Protein AF-A0A123T8G9-F1 (afdb_monomer)

Secondary structure (DSSP, 8-state):
--HHHHHTTSEEE-------STT--EEEE-TTS-EEEEEEEETTEEEEEEEETTEEEEE----

Solvent-accessible surface area (backbone atoms only — not comparable to full-atom values): 3899 Å² total; per-residue (Å²): 134,54,72,65,65,56,52,72,68,31,46,79,45,98,62,85,74,96,55,96,57,80,75,60,75,47,35,32,27,38,83,84,67,53,38,38,36,36,31,27,78,55,95,92,39,50,41,43,38,39,35,40,94,87,48,82,44,85,49,86,48,78,128

Foldseek 3Di:
DDPCVVQVQWAWDPDDDPDPPPDQPTWTAHPVRQKIWTWDADPNFIFIWIDGPVDTDGDGDGD

Radius of gyration: 10.84 Å; Cα contacts (8 Å, |Δi|>4): 112; chains: 1; bounding box: 25×20×26 Å

Nearest PD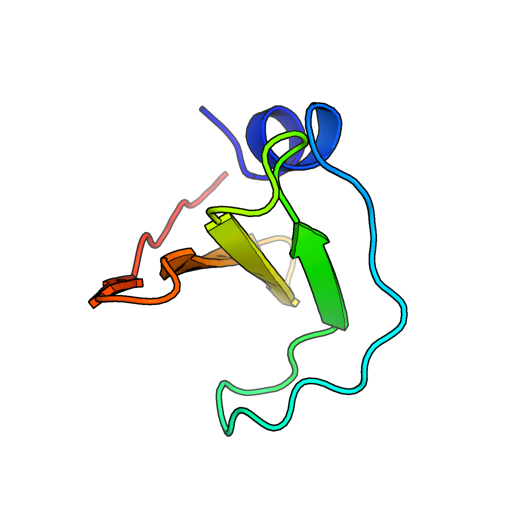B structures (foldseek):
  7qun-assembly1_A  TM=5.832E-01  e=6.848E-01  Sus scrofa domesticus
  4fmb-assembly2_C  TM=5.865E-01  e=1.149E+00  Shigella flexneri
  4fmb-assembly1_A  TM=5.862E-01  e=1.365E+00  Shigella flexneri
  4o6g-assembly1_A  TM=5.030E-01  e=8.137E-01  Mycobacterium tuberculosis
  3eb8-assembly3_A  TM=5.184E-01  e=3.843E+00  Shigella flexneri

Mean predicted aligned error: 6.89 Å

pLDDT: mean 75.89, std 12.72, range [51.31, 91.69]

Structure (mmCIF, N/CA/C/O backbone):
data_AF-A0A123T8G9-F1
#
_entry.id   AF-A0A123T8G9-F1
#
loop_
_atom_site.group_PDB
_atom_site.id
_atom_site.type_symbol
_atom_site.label_atom_id
_atom_site.label_alt_id
_atom_site.label_comp_id
_atom_site.label_asym_id
_atom_site.label_entity_id
_atom_site.label_seq_id
_atom_site.pdbx_PDB_ins_code
_atom_site.Cartn_x
_atom_site.Cartn_y
_atom_site.Cartn_z
_atom_site.occupancy
_atom_site.B_iso_or_equiv
_atom_site.auth_seq_id
_atom_site.auth_comp_id
_atom_site.auth_asym_id
_atom_site.auth_atom_id
_atom_site.pdbx_PDB_model_num
ATOM 1 N N . MET A 1 1 ? 6.683 -4.425 12.983 1.00 69.81 1 MET A N 1
ATOM 2 C CA . MET A 1 1 ? 6.612 -3.353 11.983 1.00 69.81 1 MET A CA 1
ATOM 3 C C . MET A 1 1 ? 5.143 -3.118 11.688 1.00 69.81 1 MET A C 1
ATOM 5 O O . MET A 1 1 ? 4.488 -4.070 11.273 1.00 69.81 1 MET A O 1
ATOM 9 N N . THR A 1 2 ? 4.609 -1.945 12.011 1.00 82.75 2 THR A N 1
ATOM 10 C CA . THR A 1 2 ? 3.193 -1.599 11.811 1.00 82.75 2 THR A CA 1
ATOM 11 C C . THR A 1 2 ? 2.929 -1.207 10.358 1.00 82.75 2 THR A C 1
ATOM 13 O O . THR A 1 2 ? 3.857 -0.955 9.585 1.00 82.75 2 THR A O 1
ATOM 16 N N . VAL A 1 3 ? 1.653 -1.135 9.972 1.00 83.38 3 VAL A N 1
ATOM 17 C CA . VAL A 1 3 ? 1.265 -0.624 8.648 1.00 83.38 3 VAL A CA 1
ATOM 18 C C . VAL A 1 3 ? 1.801 0.792 8.430 1.00 83.38 3 VAL A C 1
ATOM 20 O O . VAL A 1 3 ? 2.347 1.065 7.363 1.00 83.38 3 VAL A O 1
ATOM 23 N N . ASP A 1 4 ? 1.717 1.655 9.444 1.00 85.88 4 ASP A N 1
ATOM 24 C CA . ASP A 1 4 ? 2.190 3.039 9.366 1.00 85.88 4 ASP A CA 1
ATOM 25 C C . ASP A 1 4 ? 3.710 3.133 9.173 1.00 85.88 4 ASP A C 1
ATOM 27 O O . ASP A 1 4 ? 4.175 3.929 8.357 1.00 85.88 4 ASP A O 1
ATOM 31 N N . GLU A 1 5 ? 4.489 2.275 9.839 1.00 87.31 5 GLU A N 1
ATOM 32 C CA . GLU A 1 5 ? 5.943 2.200 9.635 1.00 87.31 5 GLU A CA 1
ATOM 33 C C . GLU A 1 5 ? 6.301 1.781 8.202 1.00 87.31 5 GLU A C 1
ATOM 35 O O . GLU A 1 5 ? 7.232 2.328 7.609 1.00 87.31 5 GLU A O 1
ATOM 40 N N . ILE A 1 6 ? 5.547 0.844 7.617 1.00 84.62 6 ILE A N 1
ATOM 41 C CA . ILE A 1 6 ? 5.777 0.377 6.242 1.00 84.62 6 ILE A CA 1
ATOM 42 C C . ILE A 1 6 ? 5.457 1.498 5.249 1.00 84.62 6 ILE A C 1
ATOM 44 O O . ILE A 1 6 ? 6.300 1.865 4.423 1.00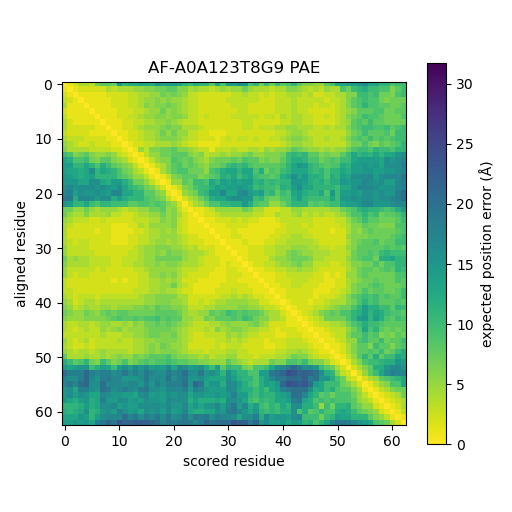 84.62 6 ILE A O 1
ATOM 48 N N . ILE A 1 7 ? 4.260 2.084 5.335 1.00 87.12 7 ILE A N 1
ATOM 49 C CA . ILE A 1 7 ? 3.810 3.084 4.358 1.00 87.12 7 ILE A CA 1
ATOM 50 C C . ILE A 1 7 ? 4.546 4.422 4.493 1.00 87.12 7 ILE A C 1
ATOM 52 O O . ILE A 1 7 ? 4.661 5.129 3.495 1.00 87.12 7 ILE A O 1
ATOM 56 N N . ALA A 1 8 ? 5.107 4.753 5.664 1.00 90.62 8 ALA A N 1
ATOM 57 C CA . ALA A 1 8 ? 5.936 5.949 5.854 1.00 90.62 8 ALA A CA 1
ATOM 58 C C . ALA A 1 8 ? 7.192 5.956 4.965 1.00 90.62 8 ALA A C 1
ATOM 60 O O . ALA A 1 8 ? 7.732 7.015 4.639 1.00 90.62 8 ALA A O 1
ATOM 61 N N . THR A 1 9 ? 7.657 4.777 4.545 1.00 89.62 9 THR A N 1
ATOM 62 C CA . THR A 1 9 ? 8.798 4.647 3.629 1.00 89.62 9 THR A CA 1
ATOM 63 C C . THR A 1 9 ? 8.399 4.685 2.151 1.00 89.62 9 THR A C 1
ATOM 65 O O . THR A 1 9 ? 9.272 4.827 1.293 1.00 89.62 9 THR A O 1
ATOM 68 N N . CYS A 1 10 ? 7.101 4.605 1.851 1.00 90.81 10 CYS A N 1
ATOM 69 C CA . CYS A 1 10 ? 6.546 4.405 0.516 1.00 90.81 10 CYS A CA 1
ATOM 70 C C . CYS A 1 10 ? 5.955 5.690 -0.091 1.00 90.81 10 CYS A C 1
ATOM 72 O O . CYS A 1 10 ? 5.744 6.696 0.585 1.00 90.81 10 CYS A O 1
ATOM 74 N N . H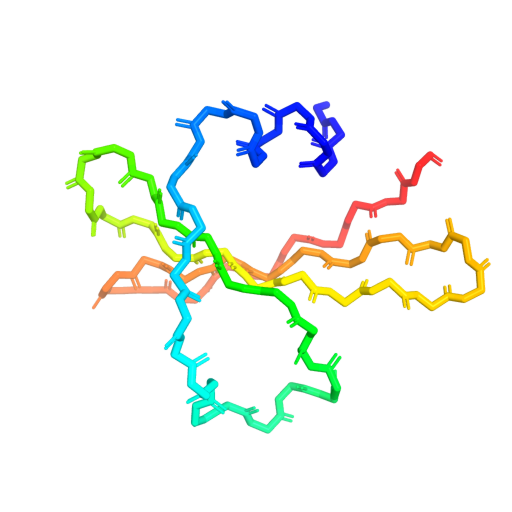IS A 1 11 ? 5.636 5.640 -1.384 1.00 91.69 11 HIS A N 1
ATOM 75 C CA . HIS A 1 11 ? 4.888 6.676 -2.092 1.00 91.69 11 HIS A CA 1
ATOM 76 C C . HIS A 1 11 ? 3.420 6.276 -2.217 1.00 91.69 11 HIS A C 1
ATOM 78 O O . HIS A 1 11 ? 3.115 5.182 -2.684 1.00 91.69 11 HIS A O 1
ATOM 84 N N . LYS A 1 12 ? 2.497 7.162 -1.829 1.00 90.19 12 LYS A N 1
ATOM 85 C CA . LYS A 1 12 ? 1.065 6.940 -2.060 1.00 90.19 12 LYS A CA 1
ATOM 86 C C . LYS A 1 12 ? 0.751 7.096 -3.547 1.00 90.19 12 LYS A C 1
ATOM 88 O O . LYS A 1 12 ? 1.110 8.107 -4.148 1.00 90.19 12 LYS A O 1
ATOM 93 N N . ILE A 1 13 ? 0.038 6.131 -4.118 1.00 86.75 13 ILE A N 1
ATOM 94 C CA . ILE A 1 13 ? -0.411 6.158 -5.510 1.00 86.75 13 ILE A CA 1
ATOM 95 C C . ILE A 1 13 ? -1.926 6.325 -5.546 1.00 86.75 13 ILE A C 1
ATOM 97 O O . ILE A 1 13 ? -2.672 5.516 -4.998 1.00 86.75 13 ILE A O 1
ATOM 101 N N . ASN A 1 14 ? -2.387 7.338 -6.277 1.00 77.19 14 ASN A N 1
ATOM 102 C CA . ASN A 1 14 ? -3.802 7.524 -6.590 1.00 77.19 14 ASN A CA 1
ATOM 103 C C . ASN A 1 14 ? -4.198 6.664 -7.793 1.00 77.19 14 ASN A C 1
ATOM 105 O O . ASN A 1 14 ? -4.513 7.170 -8.868 1.00 77.19 14 ASN A O 1
ATOM 109 N N . THR A 1 15 ? -4.148 5.348 -7.619 1.00 70.69 15 THR A N 1
ATOM 110 C CA . THR A 1 15 ? -4.697 4.398 -8.585 1.00 70.69 15 THR A CA 1
ATOM 111 C C . THR A 1 15 ? -5.932 3.748 -7.992 1.00 70.69 15 THR A C 1
ATOM 113 O O . THR A 1 15 ? -5.966 3.457 -6.799 1.00 70.69 15 THR A O 1
ATOM 116 N N . LYS A 1 16 ? -6.957 3.521 -8.816 1.00 65.62 16 LYS A N 1
ATOM 117 C CA . LYS A 1 16 ? -8.083 2.684 -8.413 1.00 65.62 16 LYS A CA 1
ATOM 118 C C . LYS A 1 16 ? -7.598 1.235 -8.504 1.00 65.62 16 LYS A C 1
ATOM 120 O O . LYS A 1 16 ? -7.366 0.765 -9.620 1.00 65.62 16 LYS A O 1
ATOM 125 N N . PRO A 1 17 ? -7.391 0.532 -7.380 1.00 64.62 17 PRO A N 1
ATOM 126 C CA . PRO A 1 17 ? -6.875 -0.825 -7.429 1.00 64.62 17 PRO A CA 1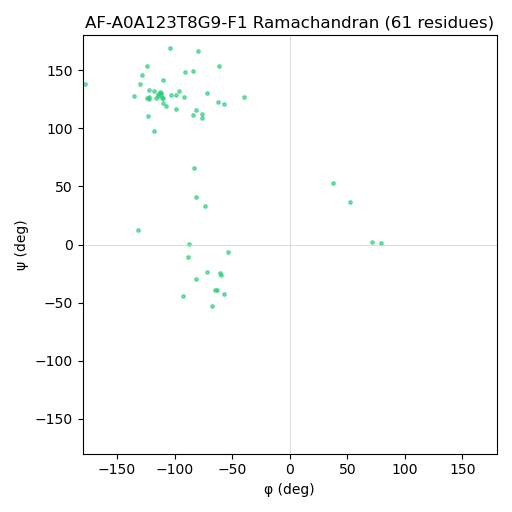
ATOM 127 C C . PRO A 1 17 ? -7.871 -1.703 -8.189 1.00 64.62 17 PRO A C 1
ATOM 129 O O . PRO A 1 17 ? -9.037 -1.803 -7.814 1.00 64.62 17 PRO A O 1
ATOM 132 N N . ASN A 1 18 ? -7.420 -2.349 -9.266 1.00 60.88 18 ASN A N 1
ATOM 133 C CA . ASN A 1 18 ? -8.226 -3.315 -10.018 1.00 60.88 18 ASN A CA 1
ATOM 134 C C . ASN A 1 18 ? -8.211 -4.693 -9.334 1.00 60.88 18 ASN A C 1
ATOM 136 O O . ASN A 1 18 ? -8.040 -5.726 -9.977 1.00 60.88 18 ASN A O 1
ATOM 140 N N . ILE A 1 19 ? -8.292 -4.698 -8.004 1.00 60.75 19 ILE A N 1
ATOM 141 C CA . ILE A 1 19 ? -8.193 -5.904 -7.197 1.00 60.75 19 ILE A CA 1
ATOM 142 C C . ILE A 1 19 ? -9.458 -6.014 -6.367 1.00 60.75 19 ILE A C 1
ATOM 144 O O . ILE A 1 19 ? -9.820 -5.090 -5.645 1.00 60.75 19 ILE A O 1
ATOM 148 N N . HIS A 1 20 ? -10.111 -7.170 -6.452 1.00 60.62 20 HIS A N 1
ATOM 149 C CA . HIS A 1 20 ? -11.297 -7.533 -5.672 1.00 60.62 20 HIS A CA 1
ATOM 150 C C . HIS A 1 20 ? -10.949 -7.854 -4.201 1.00 60.62 20 HIS A C 1
ATOM 152 O O . HIS A 1 20 ? -11.545 -8.728 -3.578 1.00 60.62 20 HIS A O 1
ATOM 158 N N . LEU A 1 21 ? -9.937 -7.183 -3.648 1.00 60.03 21 LEU A N 1
ATOM 159 C CA . LEU A 1 21 ? -9.647 -7.189 -2.221 1.00 60.03 21 LEU A CA 1
ATOM 160 C C . LEU A 1 21 ? -10.561 -6.123 -1.627 1.00 60.03 21 LEU A C 1
ATOM 162 O O . LEU A 1 21 ? -10.429 -4.954 -1.978 1.00 60.03 21 LEU A O 1
ATOM 166 N N . GLY A 1 22 ? -11.550 -6.545 -0.835 1.00 59.16 22 GLY A N 1
ATOM 167 C CA . GLY A 1 22 ? -12.600 -5.673 -0.309 1.00 59.16 22 GLY A CA 1
ATOM 168 C C . GLY A 1 22 ? -12.071 -4.302 0.119 1.00 59.16 22 GLY A C 1
ATOM 169 O O . GLY A 1 22 ? -11.098 -4.222 0.861 1.00 59.16 22 GLY A O 1
ATOM 170 N N . GLU A 1 23 ? -12.701 -3.247 -0.403 1.00 72.56 23 GLU A N 1
ATOM 171 C CA . GLU A 1 23 ? -12.497 -1.835 -0.049 1.00 72.56 23 GLU A CA 1
ATOM 172 C C . GLU A 1 23 ? -11.040 -1.438 0.244 1.00 72.56 23 GLU A C 1
ATOM 174 O O . GLU A 1 23 ? -10.741 -0.866 1.291 1.00 72.56 23 GLU A O 1
ATOM 179 N N . VAL A 1 24 ? -10.106 -1.725 -0.668 1.00 78.75 24 VAL A N 1
ATOM 180 C CA . VAL A 1 24 ? -8.797 -1.060 -0.607 1.00 78.75 24 VAL A CA 1
ATOM 181 C C . VAL A 1 24 ? -9.024 0.453 -0.659 1.00 78.75 24 VAL A C 1
ATOM 183 O O . VAL A 1 24 ? -9.594 0.969 -1.622 1.00 78.75 24 VAL A O 1
ATOM 186 N N . GLN A 1 25 ? -8.573 1.148 0.382 1.00 83.69 25 GLN A N 1
ATOM 187 C CA . GLN A 1 25 ? -8.723 2.595 0.532 1.00 83.69 25 GLN A CA 1
ATOM 188 C C . GLN A 1 25 ? -7.507 3.326 -0.028 1.00 83.69 25 GLN A C 1
ATOM 190 O O . GLN A 1 25 ? -7.651 4.297 -0.767 1.00 83.69 25 GLN A O 1
ATOM 195 N N . ASP A 1 26 ? -6.312 2.828 0.295 1.00 86.88 26 ASP A N 1
ATOM 196 C CA . ASP A 1 26 ? -5.053 3.441 -0.104 1.00 86.88 26 ASP A CA 1
ATOM 197 C C . ASP A 1 26 ? -4.134 2.421 -0.775 1.00 86.88 26 ASP A C 1
ATOM 199 O O . ASP A 1 26 ? -4.093 1.246 -0.403 1.00 86.88 26 ASP A O 1
ATOM 203 N N . VAL A 1 27 ? -3.354 2.892 -1.746 1.00 87.81 27 VAL A N 1
ATOM 204 C CA . VAL A 1 27 ? -2.298 2.114 -2.392 1.00 87.81 27 VAL A CA 1
ATOM 205 C C . VAL A 1 27 ? -0.982 2.852 -2.218 1.00 87.81 27 VAL A C 1
ATOM 207 O O . VAL A 1 27 ? -0.903 4.058 -2.451 1.00 87.81 27 VAL A O 1
ATOM 210 N N . TYR A 1 28 ? 0.051 2.125 -1.819 1.00 90.38 28 TYR A N 1
ATOM 211 C CA . TYR A 1 28 ? 1.407 2.626 -1.669 1.00 90.38 28 TYR A CA 1
ATOM 212 C C . TYR A 1 28 ? 2.367 1.786 -2.502 1.00 90.38 28 TYR A C 1
ATOM 214 O O . TYR A 1 28 ? 2.123 0.609 -2.748 1.00 90.38 28 TYR A O 1
ATOM 222 N N . GLU A 1 29 ? 3.474 2.377 -2.918 1.00 89.88 29 GLU A N 1
ATOM 223 C CA . GLU A 1 29 ? 4.540 1.695 -3.646 1.00 89.88 29 GLU A CA 1
ATOM 224 C C . GLU A 1 29 ? 5.885 1.994 -3.001 1.00 89.88 29 GLU A C 1
ATOM 226 O O . GLU A 1 29 ? 6.145 3.117 -2.556 1.00 89.88 29 GLU A O 1
ATOM 231 N N . SER A 1 30 ? 6.726 0.968 -2.896 1.00 90.00 30 SER A N 1
ATOM 232 C CA . SER A 1 30 ? 8.083 1.127 -2.386 1.00 90.00 30 SER A CA 1
ATOM 233 C C . SER A 1 30 ? 8.887 2.067 -3.283 1.00 90.00 30 SER A C 1
ATOM 235 O O . SER A 1 30 ? 8.632 2.199 -4.477 1.00 90.00 30 SER A O 1
ATOM 237 N N . ARG A 1 31 ? 9.903 2.724 -2.714 1.00 88.50 31 ARG A N 1
ATOM 238 C CA . ARG A 1 31 ? 10.743 3.686 -3.456 1.00 88.50 31 ARG A CA 1
ATOM 239 C C . ARG A 1 31 ? 11.471 3.082 -4.654 1.00 88.50 31 ARG A C 1
ATOM 241 O O . ARG A 1 31 ? 11.818 3.804 -5.579 1.00 88.50 31 ARG A O 1
ATOM 248 N N . ASP A 1 32 ? 11.732 1.781 -4.613 1.00 87.25 32 ASP A N 1
ATOM 249 C CA . ASP A 1 32 ? 12.357 1.031 -5.701 1.00 87.25 32 ASP A CA 1
ATOM 250 C C . ASP A 1 32 ? 11.346 0.500 -6.735 1.00 87.25 32 ASP A C 1
ATOM 252 O O . ASP A 1 32 ? 11.749 -0.164 -7.685 1.00 87.25 32 ASP A 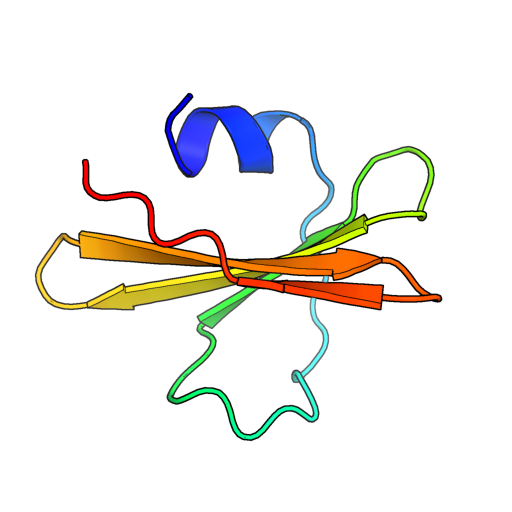O 1
ATOM 256 N N . GLY A 1 33 ? 10.046 0.770 -6.555 1.00 84.31 33 GLY A N 1
ATOM 257 C CA . GLY A 1 33 ? 8.970 0.355 -7.456 1.00 84.31 33 GLY A CA 1
ATOM 258 C C . GLY A 1 33 ? 8.649 -1.140 -7.435 1.00 84.31 33 GLY A C 1
ATOM 259 O O . GLY A 1 33 ? 7.790 -1.587 -8.187 1.00 84.31 33 GLY A O 1
ATOM 260 N N . GLN A 1 34 ? 9.319 -1.939 -6.600 1.00 84.25 34 GLN A N 1
ATOM 261 C CA . GLN A 1 34 ? 9.188 -3.399 -6.652 1.00 84.25 34 GLN A CA 1
ATOM 262 C C . GLN A 1 34 ? 7.953 -3.924 -5.925 1.00 84.25 34 GLN A C 1
ATOM 264 O O . GLN A 1 34 ? 7.431 -4.986 -6.275 1.00 84.25 34 GLN A O 1
ATOM 269 N N . MET A 1 35 ? 7.514 -3.208 -4.890 1.00 85.44 35 MET A N 1
ATOM 270 C CA . MET A 1 35 ? 6.447 -3.628 -3.996 1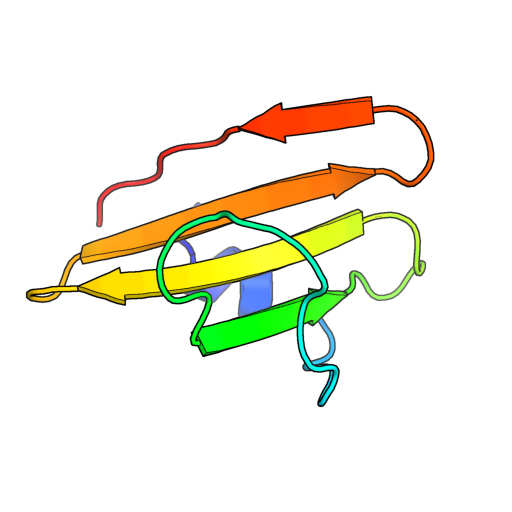.00 85.44 35 MET A CA 1
ATOM 271 C C . MET A 1 35 ? 5.291 -2.651 -4.072 1.00 85.44 35 MET A C 1
ATOM 273 O O . MET A 1 35 ? 5.469 -1.445 -3.907 1.00 85.44 35 MET A O 1
ATOM 277 N N . ARG A 1 36 ? 4.086 -3.195 -4.219 1.00 85.88 36 ARG A N 1
ATOM 278 C CA . ARG A 1 36 ? 2.843 -2.451 -4.061 1.00 85.88 36 ARG A CA 1
ATOM 279 C C . ARG A 1 36 ? 2.102 -2.943 -2.829 1.00 85.88 36 ARG A C 1
ATOM 281 O O . ARG A 1 36 ? 1.914 -4.144 -2.646 1.00 85.88 36 ARG A O 1
ATOM 288 N N . TYR A 1 37 ? 1.680 -2.000 -2.006 1.00 85.94 37 TYR A N 1
ATOM 289 C CA . TYR A 1 37 ? 0.980 -2.214 -0.755 1.00 85.94 37 TYR A CA 1
ATOM 290 C C . TYR A 1 37 ? -0.440 -1.668 -0.858 1.00 85.94 37 TYR A C 1
ATOM 292 O O . TYR A 1 37 ? -0.636 -0.507 -1.205 1.00 85.94 37 TYR A O 1
ATOM 300 N N . TYR A 1 38 ? -1.431 -2.482 -0.528 1.00 85.69 38 TYR A N 1
ATOM 301 C CA . TYR A 1 38 ? -2.836 -2.093 -0.497 1.00 85.69 38 TYR A CA 1
ATOM 302 C C . TYR A 1 38 ? -3.281 -2.058 0.953 1.00 85.69 38 TYR A C 1
ATOM 304 O O . TYR A 1 38 ? -3.109 -3.040 1.674 1.00 85.69 38 TYR A O 1
ATOM 312 N N . VAL A 1 39 ? -3.838 -0.931 1.374 1.00 86.00 39 VAL A N 1
ATOM 313 C CA . VAL A 1 39 ? -4.257 -0.707 2.752 1.00 86.00 39 VAL A CA 1
ATOM 314 C C . VAL A 1 39 ? -5.772 -0.622 2.810 1.00 86.00 39 VAL A C 1
ATOM 316 O O . VAL A 1 39 ? -6.401 0.130 2.060 1.00 86.00 39 VAL A O 1
ATOM 319 N N . ASN A 1 40 ? -6.353 -1.377 3.734 1.00 84.94 40 ASN A N 1
ATOM 320 C CA . ASN A 1 40 ? -7.744 -1.238 4.140 1.00 84.94 40 ASN A CA 1
ATOM 321 C C . ASN A 1 40 ? -7.776 -0.967 5.645 1.00 84.94 40 ASN A C 1
ATOM 323 O O . ASN A 1 40 ? -7.214 -1.743 6.413 1.00 84.94 40 ASN A O 1
ATOM 327 N N . ARG A 1 41 ? -8.422 0.119 6.074 1.00 80.94 41 ARG A N 1
ATOM 328 C CA . ARG A 1 41 ? -8.669 0.389 7.491 1.00 80.94 41 ARG A CA 1
ATOM 329 C C . ARG A 1 41 ? -10.144 0.172 7.801 1.00 80.94 41 ARG A C 1
ATOM 331 O O . ARG A 1 41 ? -11.005 0.873 7.266 1.00 80.94 41 ARG A O 1
ATOM 338 N N . LYS A 1 42 ? -10.435 -0.765 8.705 1.00 79.06 42 LYS A N 1
ATOM 339 C CA . LYS A 1 42 ? -11.797 -1.078 9.149 1.00 79.06 42 LYS A CA 1
ATOM 340 C C . LYS A 1 42 ? -11.843 -1.232 10.662 1.00 79.06 42 LYS A C 1
ATOM 342 O O . LYS A 1 42 ? -11.093 -2.020 11.223 1.00 79.06 42 LYS A O 1
ATOM 347 N N . ASN A 1 43 ? -12.757 -0.512 11.316 1.00 79.62 43 ASN A N 1
ATOM 348 C CA . ASN A 1 43 ? -12.969 -0.570 12.770 1.00 79.62 43 ASN A CA 1
ATOM 349 C C . ASN A 1 43 ? -11.683 -0.364 13.598 1.00 79.62 43 ASN A C 1
ATOM 351 O O . ASN A 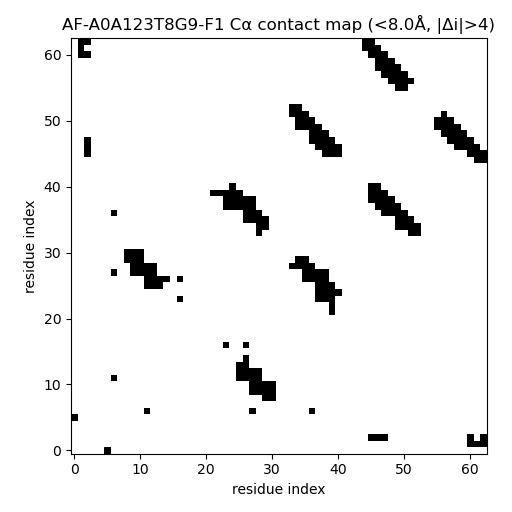1 43 ? -11.498 -1.019 14.617 1.00 79.62 43 ASN A O 1
ATOM 355 N N . GLY A 1 44 ? -10.787 0.517 13.141 1.00 75.56 44 GLY A N 1
ATOM 356 C CA . GLY A 1 44 ? -9.496 0.760 13.793 1.00 75.56 44 GLY A CA 1
ATOM 357 C C . GLY A 1 44 ? -8.417 -0.282 13.492 1.00 75.56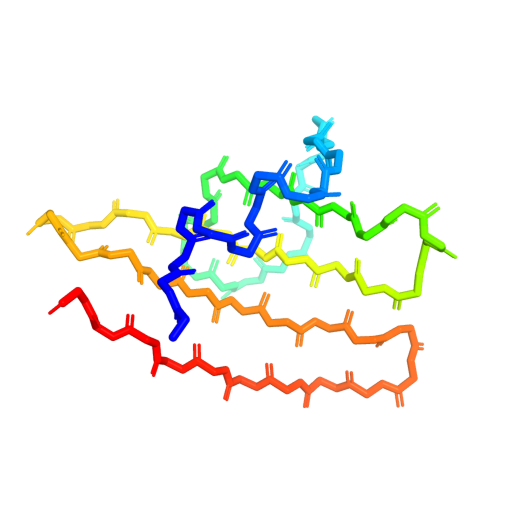 44 GLY A C 1
ATOM 358 O O . GLY A 1 44 ? -7.319 -0.141 13.988 1.00 75.56 44 GLY A O 1
ATOM 359 N N . VAL A 1 45 ? -8.685 -1.298 12.665 1.00 76.44 45 VAL A N 1
ATOM 360 C CA . VAL A 1 45 ? -7.683 -2.292 12.252 1.00 76.44 45 VAL A CA 1
ATOM 361 C C . VAL A 1 45 ? -7.211 -1.991 10.834 1.00 76.44 45 VAL A C 1
ATOM 363 O O . VAL A 1 45 ? -8.033 -1.830 9.925 1.00 76.44 45 VAL A O 1
ATOM 366 N N . ALA A 1 46 ? -5.893 -1.925 10.637 1.00 79.00 46 ALA A N 1
ATOM 367 C CA . ALA A 1 46 ? -5.268 -1.714 9.336 1.00 79.00 46 ALA A CA 1
ATOM 368 C C . ALA A 1 46 ? -4.793 -3.039 8.725 1.00 79.00 46 ALA A C 1
ATOM 370 O O . ALA A 1 46 ? -3.888 -3.685 9.233 1.00 79.00 46 ALA A O 1
ATOM 371 N N . TYR A 1 47 ? -5.364 -3.418 7.588 1.00 77.44 47 TYR A N 1
ATOM 372 C CA . TYR A 1 47 ? -4.957 -4.576 6.801 1.00 77.44 47 TYR A CA 1
ATOM 373 C C . TYR A 1 47 ? -4.018 -4.139 5.682 1.00 77.44 47 TYR A C 1
ATOM 375 O O . TYR A 1 47 ? -4.330 -3.201 4.946 1.00 77.44 47 TYR A O 1
ATOM 383 N N . LEU A 1 48 ? -2.900 -4.848 5.529 1.00 80.00 48 LEU A N 1
ATOM 384 C CA . LEU A 1 48 ? -1.913 -4.610 4.483 1.00 80.00 48 LEU A CA 1
ATOM 385 C C . LEU A 1 48 ? -1.834 -5.818 3.550 1.00 80.00 48 LEU A C 1
ATOM 387 O O . LEU A 1 48 ? -1.596 -6.945 3.967 1.00 80.00 48 LEU A O 1
ATOM 391 N N . TYR A 1 49 ? -1.984 -5.588 2.257 1.00 80.44 49 TYR A N 1
ATOM 392 C CA . TYR A 1 49 ? -1.756 -6.604 1.237 1.00 80.44 49 TYR A CA 1
ATOM 393 C C . TYR A 1 49 ? -0.525 -6.190 0.448 1.00 80.44 49 TYR A C 1
ATOM 395 O O . TYR A 1 49 ? -0.469 -5.053 -0.011 1.00 80.44 49 TYR A O 1
ATOM 403 N N . ALA A 1 50 ? 0.455 -7.075 0.282 1.00 79.44 50 ALA A N 1
ATOM 404 C CA . ALA A 1 50 ? 1.679 -6.764 -0.444 1.00 79.44 50 ALA A CA 1
ATOM 405 C C . ALA A 1 50 ? 1.771 -7.615 -1.716 1.00 79.44 50 ALA A C 1
ATOM 407 O O . ALA A 1 50 ? 1.632 -8.837 -1.698 1.00 79.44 50 ALA A O 1
ATOM 408 N N . THR A 1 51 ? 2.022 -6.977 -2.851 1.00 75.94 51 THR A N 1
ATOM 409 C CA . THR A 1 51 ? 2.303 -7.678 -4.105 1.00 75.94 51 THR A CA 1
ATOM 410 C C . THR A 1 51 ? 3.633 -7.198 -4.640 1.00 75.94 51 THR A C 1
ATOM 412 O O . THR A 1 51 ? 3.817 -5.997 -4.837 1.00 75.94 51 THR A O 1
ATOM 415 N N . GLN A 1 52 ? 4.533 -8.131 -4.911 1.00 73.75 52 GLN A N 1
ATOM 416 C CA . GLN A 1 52 ? 5.667 -7.890 -5.787 1.00 73.75 52 GLN A CA 1
ATOM 417 C C . GLN A 1 52 ? 5.185 -8.105 -7.226 1.00 73.75 52 GLN A C 1
ATOM 419 O O . GLN A 1 52 ? 4.331 -8.967 -7.449 1.00 73.75 52 GLN A O 1
ATOM 424 N N . GLU A 1 53 ? 5.744 -7.415 -8.224 1.00 60.38 53 GLU A N 1
ATOM 425 C CA . GLU A 1 53 ? 5.412 -7.639 -9.651 1.00 60.38 53 GLU A CA 1
ATOM 426 C C . GLU A 1 53 ? 5.564 -9.111 -10.122 1.00 60.38 53 GLU A C 1
ATOM 428 O O . GLU A 1 53 ? 5.192 -9.448 -11.245 1.00 60.38 53 GLU A O 1
ATOM 433 N N . ARG A 1 54 ? 6.085 -10.016 -9.276 1.00 51.31 54 ARG A N 1
ATOM 434 C CA . ARG A 1 54 ? 6.268 -11.450 -9.552 1.00 51.31 54 ARG A CA 1
ATOM 435 C C . ARG A 1 54 ? 5.768 -12.406 -8.455 1.00 51.31 54 ARG A C 1
ATOM 437 O O . ARG A 1 54 ? 6.077 -13.593 -8.513 1.00 51.31 54 ARG A O 1
ATOM 444 N N . GLY A 1 55 ? 4.992 -11.937 -7.475 1.00 54.50 55 GLY A N 1
ATOM 445 C CA . GLY A 1 55 ? 4.458 -12.793 -6.409 1.00 54.50 55 GLY A CA 1
ATOM 446 C C . GLY A 1 55 ? 3.552 -12.053 -5.425 1.00 54.50 55 GLY A C 1
ATOM 447 O O . GLY A 1 55 ? 3.839 -10.926 -5.023 1.00 54.50 55 GLY A O 1
ATOM 448 N N . CYS A 1 56 ? 2.444 -12.684 -5.032 1.00 52.28 56 CYS A N 1
ATOM 449 C CA . CYS A 1 56 ? 1.515 -12.144 -4.037 1.00 52.28 56 CYS A CA 1
ATOM 450 C C . CYS A 1 56 ? 1.895 -12.635 -2.634 1.00 52.28 56 CYS A C 1
ATOM 452 O O . CYS A 1 56 ? 1.965 -13.842 -2.411 1.00 52.28 56 CYS A O 1
ATOM 454 N N . PHE A 1 57 ? 2.061 -11.717 -1.680 1.00 56.47 57 PHE A N 1
ATOM 455 C CA . PHE A 1 57 ? 2.273 -12.032 -0.268 1.00 56.47 57 PHE A CA 1
ATOM 456 C C . PHE A 1 57 ? 1.184 -11.351 0.573 1.00 56.47 57 PHE A C 1
ATOM 458 O O . PHE A 1 57 ? 1.133 -10.130 0.708 1.00 56.47 57 PHE A O 1
ATOM 465 N N . LEU A 1 58 ? 0.280 -12.142 1.152 1.00 52.00 58 LEU A N 1
ATOM 466 C CA . LEU A 1 58 ? -0.691 -11.624 2.113 1.00 52.00 58 LEU A CA 1
ATOM 467 C C . LEU A 1 58 ? -0.024 -11.522 3.489 1.00 52.00 58 LEU A C 1
ATOM 469 O O . LEU A 1 58 ? 0.328 -12.549 4.065 1.00 52.00 58 LEU A O 1
ATOM 473 N N . LEU A 1 59 ? 0.115 -10.309 4.026 1.00 59.31 59 LEU A N 1
ATOM 474 C CA . LEU A 1 59 ? 0.607 -10.083 5.384 1.00 59.31 59 LEU A CA 1
ATOM 475 C C . LEU A 1 59 ? -0.478 -9.398 6.220 1.00 59.31 59 LEU A C 1
ATOM 477 O O . LEU A 1 59 ? -0.624 -8.183 6.195 1.00 59.31 59 LEU A O 1
ATOM 481 N N . VAL A 1 60 ? -1.228 -10.175 6.998 1.00 56.22 60 VAL A N 1
ATOM 482 C CA . VAL A 1 60 ? -2.166 -9.601 7.971 1.00 56.22 60 VAL A CA 1
ATOM 483 C C . VAL A 1 60 ? -1.364 -9.090 9.167 1.00 56.22 60 VAL A C 1
ATOM 485 O O . VAL A 1 60 ? -0.784 -9.884 9.904 1.00 56.22 60 VAL A O 1
ATOM 488 N N . VAL A 1 61 ? -1.326 -7.773 9.349 1.00 56.00 61 VAL A N 1
ATOM 489 C CA . VAL A 1 61 ? -0.739 -7.122 10.525 1.00 56.00 61 VAL A CA 1
ATOM 490 C C . VAL A 1 61 ? -1.892 -6.533 11.327 1.00 56.00 61 VAL A C 1
ATOM 492 O O . VAL A 1 61 ? -2.660 -5.752 10.785 1.00 56.00 61 VAL A O 1
ATOM 495 N N . ASN A 1 62 ? -2.044 -6.939 12.586 1.00 53.03 62 ASN A N 1
ATOM 496 C CA . ASN A 1 62 ? -2.897 -6.222 13.533 1.00 53.03 62 ASN A CA 1
A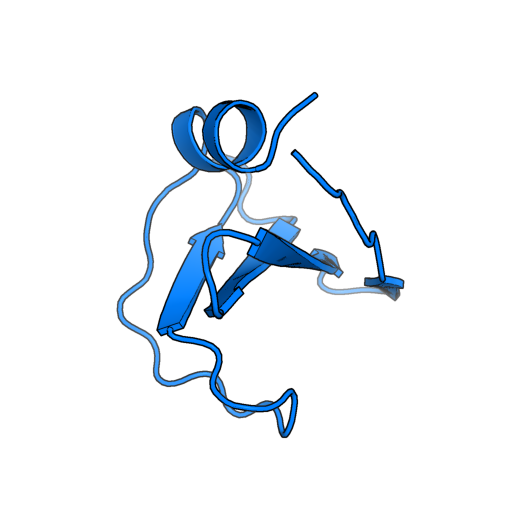TOM 497 C C . ASN A 1 62 ? -2.036 -5.179 14.255 1.00 53.03 62 ASN A C 1
ATOM 499 O O . ASN A 1 62 ? -0.836 -5.411 14.431 1.00 53.03 62 ASN A O 1
ATOM 503 N N . GLU A 1 63 ? -2.640 -4.050 14.628 1.00 53.81 63 GLU A N 1
ATOM 504 C CA . GLU A 1 63 ? -2.014 -3.061 15.518 1.00 53.81 63 GLU A CA 1
ATOM 505 C C . GLU A 1 63 ? -1.697 -3.648 16.900 1.00 53.81 63 GLU A C 1
ATOM 507 O O . GLU A 1 63 ? -2.502 -4.473 17.399 1.00 53.81 63 GLU A O 1
#

Organism: Streptococcus suis (NCBI:txid1307)

Sequence (63 aa):
MTVDEIIATCHKINTKPNIHLGEVQDVYESRDGQMRYYVNRKNGVAYLYATQERGCFLLVVNE